Protein AF-A0A965QXY5-F1 (afdb_monomer_lite)

Foldseek 3Di:
DQVVLVVDVVVDDDDPVDDFDALFAPAWDKDDDPQWIKIKGGFPDFAEWEWEWEAPDDAQLGTAIDTDTDDSVCCNPQAVPQAAEDEPVVVVVQVVVVHPPPDDCVRYFYAYRVYTDPDDGPDSRSHRSPVVVQLVVLLCVLVGTYGIYMYTYNYDSVNSVVVSVVSNVVVVVVVVD

pLDDT: mean 92.34, std 8.95, range [49.72, 98.56]

Sequence (177 aa):
SRAYVEAIDAVGLECLGAPVEPLVADGSWRVGDDSSWIEVSPPRFAGLSVEYDLDYGPGPIGHQSLALRISPDSYRADLAAARTFISVEDARRLRASGLALTVTTRDLVVFDADGPVDTVLRWRDECVRHKVLDLVGDLALAGRPVHAHVRASRSGHRLNAAVAARLLAGQRRRASA

Structure (mmCIF, N/CA/C/O backbone):
data_AF-A0A965QXY5-F1
#
_entry.id   AF-A0A965QXY5-F1
#
loop_
_atom_site.group_PDB
_atom_site.id
_atom_site.type_symbol
_atom_site.label_atom_id
_atom_site.label_alt_id
_atom_site.label_comp_id
_atom_site.label_asym_id
_atom_site.label_entity_id
_atom_site.label_seq_id
_atom_site.pdbx_PDB_ins_code
_atom_site.Cartn_x
_atom_site.Cartn_y
_atom_site.Cartn_z
_atom_site.occupancy
_atom_site.B_iso_or_equiv
_atom_site.auth_seq_id
_atom_site.auth_comp_id
_atom_site.auth_asym_id
_atom_site.auth_atom_id
_atom_site.pdbx_PDB_model_num
ATOM 1 N N . SER A 1 1 ? -3.148 -9.627 -6.498 1.00 91.50 1 SER A N 1
ATOM 2 C CA . SER A 1 1 ? -4.123 -10.436 -5.733 1.00 91.50 1 SER A CA 1
ATOM 3 C C . SER A 1 1 ? -5.427 -10.755 -6.482 1.00 91.50 1 SER A C 1
ATOM 5 O O . SER A 1 1 ? -6.218 -11.520 -5.948 1.00 91.50 1 SER A O 1
ATOM 7 N N . ARG A 1 2 ? -5.662 -10.262 -7.712 1.00 94.12 2 ARG A N 1
ATOM 8 C CA . ARG A 1 2 ? -6.932 -10.416 -8.456 1.00 94.12 2 ARG A CA 1
ATOM 9 C C . ARG A 1 2 ? -7.500 -11.842 -8.507 1.00 94.12 2 ARG A C 1
ATOM 11 O O . ARG A 1 2 ? -8.667 -12.010 -8.197 1.00 94.12 2 ARG A O 1
ATOM 18 N N . ALA A 1 3 ? -6.686 -12.853 -8.813 1.00 94.12 3 ALA A N 1
ATOM 19 C CA . ALA A 1 3 ? -7.164 -14.240 -8.869 1.00 94.12 3 ALA A CA 1
ATOM 20 C C . ALA A 1 3 ? -7.748 -14.732 -7.527 1.00 94.12 3 ALA A C 1
ATOM 22 O O . ALA A 1 3 ? -8.717 -15.481 -7.512 1.00 94.12 3 ALA A O 1
ATOM 23 N N . TYR A 1 4 ? -7.195 -14.280 -6.394 1.00 95.75 4 TYR A N 1
ATOM 24 C CA . TYR A 1 4 ? -7.731 -14.605 -5.067 1.00 95.75 4 TYR A CA 1
ATOM 25 C C . TYR A 1 4 ? -9.047 -13.885 -4.790 1.00 95.75 4 TYR A C 1
ATOM 27 O O . TYR A 1 4 ? -9.957 -14.479 -4.228 1.00 95.75 4 TYR A O 1
ATOM 35 N N . VAL A 1 5 ? -9.152 -12.619 -5.200 1.00 96.69 5 VAL A N 1
ATOM 36 C CA . VAL A 1 5 ? -10.403 -11.855 -5.114 1.00 96.69 5 VAL A CA 1
ATOM 37 C C . VAL A 1 5 ? -11.503 -12.558 -5.905 1.00 96.69 5 VAL A C 1
ATOM 39 O O . VAL A 1 5 ? -12.561 -12.815 -5.352 1.00 96.69 5 VAL A O 1
ATOM 42 N N . GLU A 1 6 ? -11.232 -12.931 -7.157 1.00 96.69 6 GLU A N 1
ATOM 43 C CA . GLU A 1 6 ? -12.185 -13.645 -8.019 1.00 96.69 6 GLU A CA 1
ATOM 44 C C . GLU A 1 6 ? -12.615 -14.985 -7.402 1.00 96.69 6 GLU A C 1
ATOM 46 O O . GLU A 1 6 ? -13.798 -15.314 -7.406 1.00 96.69 6 GLU A O 1
ATOM 51 N N . ALA A 1 7 ? -11.674 -15.738 -6.821 1.00 97.81 7 ALA A N 1
ATOM 52 C CA . ALA A 1 7 ? -11.978 -16.997 -6.145 1.00 97.81 7 ALA A CA 1
ATOM 53 C C . ALA A 1 7 ? -12.848 -16.807 -4.888 1.00 97.81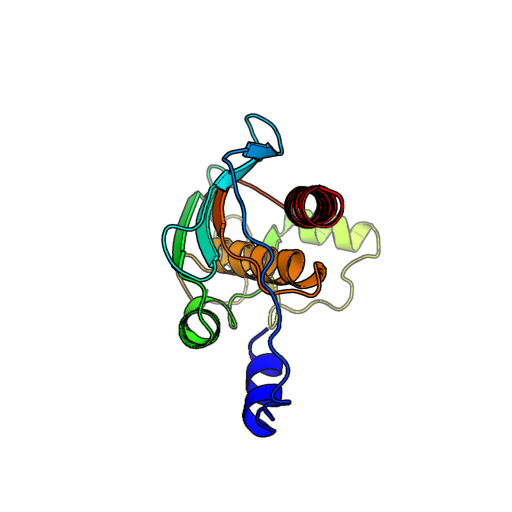 7 ALA A C 1
ATOM 55 O O . ALA A 1 7 ? -13.765 -17.594 -4.664 1.00 97.81 7 ALA A O 1
ATOM 56 N N . ILE A 1 8 ? -12.585 -15.770 -4.083 1.00 96.94 8 ILE A N 1
ATOM 57 C CA . ILE A 1 8 ? -13.386 -15.435 -2.894 1.00 96.94 8 ILE A CA 1
ATOM 58 C C . ILE A 1 8 ? -14.784 -14.956 -3.305 1.00 96.94 8 ILE A C 1
ATOM 60 O O . ILE A 1 8 ? -15.779 -15.408 -2.747 1.00 96.94 8 ILE A O 1
ATOM 64 N N . ASP A 1 9 ? -14.877 -14.082 -4.306 1.00 95.75 9 ASP A N 1
ATOM 65 C CA . ASP A 1 9 ? -16.156 -13.560 -4.796 1.00 95.75 9 ASP A CA 1
ATOM 66 C C . ASP A 1 9 ? -17.034 -14.675 -5.380 1.00 95.75 9 ASP A C 1
ATOM 68 O O . ASP A 1 9 ? -18.250 -14.659 -5.196 1.00 95.75 9 ASP A O 1
ATOM 72 N N . ALA A 1 10 ? -16.425 -15.673 -6.029 1.00 97.62 10 ALA A N 1
ATOM 73 C CA . ALA A 1 10 ? -17.137 -16.822 -6.581 1.00 97.62 10 ALA A CA 1
ATOM 74 C C . ALA A 1 10 ? -17.796 -17.709 -5.510 1.00 97.62 10 ALA A C 1
ATOM 76 O O . ALA A 1 10 ? -18.837 -18.305 -5.783 1.00 97.62 10 ALA A O 1
ATOM 77 N N . VAL A 1 11 ? -17.211 -17.811 -4.309 1.00 97.69 11 VAL A N 1
ATOM 78 C CA . VAL A 1 11 ? -17.791 -18.588 -3.196 1.00 97.69 11 VAL A CA 1
ATOM 79 C C . VAL A 1 11 ? -18.687 -17.747 -2.283 1.00 97.69 11 VAL A C 1
ATOM 81 O O . VAL A 1 11 ? -19.562 -18.294 -1.617 1.00 97.69 11 VAL A O 1
ATOM 84 N N . GLY A 1 12 ? -18.509 -16.424 -2.282 1.00 95.62 12 GLY A N 1
ATOM 85 C CA . GLY A 1 12 ? -19.274 -15.494 -1.457 1.00 95.62 12 GLY A CA 1
ATOM 86 C C . GLY A 1 12 ? -18.789 -15.407 -0.006 1.00 95.62 12 GLY A C 1
ATOM 87 O O . GLY A 1 12 ? -17.843 -16.072 0.414 1.00 95.62 12 GLY A O 1
ATOM 88 N N . LEU A 1 13 ? -19.438 -14.532 0.767 1.00 93.69 13 LEU A N 1
ATOM 89 C CA . LEU A 1 13 ? -19.138 -14.288 2.180 1.00 93.69 13 LEU A CA 1
ATOM 90 C C . LEU A 1 13 ? -20.358 -14.614 3.046 1.00 93.69 13 LEU A C 1
ATOM 92 O O . LEU A 1 13 ? -21.481 -14.255 2.693 1.00 93.69 13 LEU A O 1
ATOM 96 N N . GLU A 1 14 ? -20.125 -15.218 4.212 1.00 94.81 14 GLU A N 1
ATOM 97 C CA . GLU A 1 14 ? -21.145 -15.465 5.234 1.00 94.81 14 GLU A CA 1
ATOM 98 C C . GLU A 1 14 ? -20.910 -14.559 6.452 1.00 94.81 14 GLU A C 1
ATOM 100 O O . GLU A 1 14 ? -19.802 -14.475 6.987 1.00 94.81 14 GLU A O 1
ATOM 105 N N . CYS A 1 15 ? -21.953 -13.855 6.896 1.00 91.81 15 CYS A N 1
ATOM 106 C CA . CYS A 1 15 ? -21.875 -12.997 8.073 1.00 91.81 15 CYS A CA 1
ATOM 107 C C . CYS A 1 15 ? -22.119 -13.818 9.342 1.00 91.81 15 CYS A C 1
ATOM 109 O O . CYS A 1 15 ? -23.222 -14.309 9.564 1.00 91.81 15 CYS A O 1
ATOM 111 N N . LEU A 1 16 ? -21.113 -13.900 10.212 1.00 92.94 16 LEU A N 1
ATOM 112 C CA . LEU A 1 16 ? -21.192 -14.665 11.462 1.00 92.94 16 LEU A CA 1
ATOM 113 C C . LEU A 1 16 ? -21.900 -13.916 12.608 1.00 92.94 16 LEU A C 1
ATOM 115 O O . LEU A 1 16 ? -21.991 -14.431 13.718 1.00 92.94 16 LEU A O 1
ATOM 119 N N . GLY A 1 17 ? -22.353 -12.677 12.385 1.00 88.56 17 GLY A N 1
ATOM 120 C CA . GLY A 1 17 ? -23.081 -11.868 13.375 1.00 88.56 17 GLY A CA 1
ATOM 121 C C . GLY A 1 17 ? -22.254 -11.343 14.560 1.00 88.56 17 GLY A C 1
ATOM 122 O O . GLY A 1 17 ? -22.739 -10.490 15.301 1.00 88.56 17 GLY A O 1
ATOM 123 N N . ALA A 1 18 ? -21.009 -11.791 14.736 1.00 87.94 18 ALA A N 1
ATOM 124 C CA . ALA A 1 18 ? -20.101 -11.272 15.755 1.00 87.94 18 ALA A CA 1
ATOM 125 C C . ALA A 1 18 ? -19.392 -9.993 15.259 1.00 87.94 18 ALA A C 1
ATOM 127 O O . ALA A 1 18 ? -18.744 -10.030 14.207 1.00 87.94 18 ALA A O 1
ATOM 128 N N . PRO A 1 19 ? -19.473 -8.860 15.985 1.00 86.50 19 PRO A N 1
ATOM 129 C CA . PRO A 1 19 ? -18.761 -7.651 15.597 1.00 86.50 19 PRO A CA 1
ATOM 130 C C . PRO A 1 19 ? -17.248 -7.843 15.754 1.00 86.50 19 PRO A C 1
ATOM 132 O O . PRO A 1 19 ? -16.774 -8.366 16.762 1.00 86.50 19 PRO A O 1
ATOM 135 N N . VAL A 1 20 ? -16.478 -7.370 14.772 1.00 90.50 20 VAL A N 1
ATOM 136 C CA . VAL A 1 20 ? -15.015 -7.292 14.870 1.00 90.50 20 VAL A CA 1
ATOM 137 C C . VAL A 1 20 ? -14.636 -5.865 15.232 1.00 90.50 20 VAL A C 1
ATOM 139 O O . VAL A 1 20 ? -14.826 -4.943 14.440 1.00 90.50 20 VAL A O 1
ATOM 142 N N . GLU A 1 21 ? -14.083 -5.671 16.426 1.00 92.50 21 GLU A N 1
ATOM 143 C CA . GLU A 1 21 ? -13.602 -4.354 16.830 1.00 92.50 21 GLU A CA 1
ATOM 144 C C . GLU A 1 21 ? -12.381 -3.940 15.989 1.00 92.50 21 GLU A C 1
ATOM 146 O O . GLU A 1 21 ? -11.400 -4.690 15.928 1.00 92.50 21 GLU A O 1
ATOM 151 N N . PRO A 1 22 ? -12.357 -2.739 15.393 1.00 95.00 22 PRO A N 1
ATOM 152 C CA . PRO A 1 22 ? -11.220 -2.276 14.606 1.00 95.00 22 PRO A CA 1
ATOM 153 C C . PRO A 1 22 ? -10.036 -1.823 15.477 1.00 95.00 22 PRO A C 1
ATOM 155 O O . PRO A 1 22 ? -10.201 -1.366 16.608 1.00 95.00 22 PRO A O 1
ATOM 158 N N . LEU A 1 23 ? -8.827 -1.882 14.917 1.00 96.19 23 LEU A N 1
ATOM 159 C CA . LEU A 1 23 ? -7.647 -1.195 15.440 1.00 96.19 23 LEU A CA 1
ATOM 160 C C . LEU A 1 23 ? -7.707 0.269 15.004 1.00 96.19 23 LEU A C 1
ATOM 162 O O . LEU A 1 23 ? -7.429 0.591 13.851 1.00 96.19 23 LEU A O 1
ATOM 166 N N . VAL A 1 24 ? -8.080 1.155 15.922 1.00 96.25 24 VAL A N 1
ATOM 167 C CA . VAL A 1 24 ? -8.191 2.592 15.639 1.00 96.25 24 VAL A CA 1
ATOM 168 C C . VAL A 1 24 ? -6.908 3.310 16.051 1.00 96.25 24 VAL A C 1
ATOM 170 O O . VAL A 1 24 ? -6.480 3.176 17.198 1.00 96.25 24 VAL A O 1
ATOM 173 N N . ALA A 1 25 ? -6.314 4.078 15.135 1.00 96.38 25 ALA A N 1
ATOM 174 C CA . ALA A 1 25 ? -5.248 5.020 15.472 1.00 96.38 25 ALA A CA 1
ATOM 175 C C . ALA A 1 25 ? -5.830 6.198 16.270 1.00 96.38 25 ALA A C 1
ATOM 177 O O . ALA A 1 25 ? -6.760 6.860 15.813 1.00 96.38 25 ALA A O 1
ATOM 178 N N . ASP A 1 26 ? -5.296 6.462 17.460 1.00 91.19 26 ASP A N 1
ATOM 179 C CA . ASP A 1 26 ? -5.822 7.461 18.400 1.00 91.19 26 ASP A CA 1
ATOM 180 C C . ASP A 1 26 ? -4.953 8.712 18.559 1.00 91.19 26 ASP A C 1
ATOM 182 O O . ASP A 1 26 ? -5.358 9.679 19.200 1.00 91.19 26 ASP A O 1
ATOM 186 N N . GLY A 1 27 ? -3.792 8.724 17.918 1.00 94.25 27 GLY A N 1
ATOM 187 C CA . GLY A 1 27 ? -2.918 9.879 17.815 1.00 94.25 27 GLY A CA 1
ATOM 188 C C . GLY A 1 27 ? -2.033 9.775 16.583 1.00 94.25 27 GLY A C 1
ATOM 189 O O . GLY A 1 27 ? -1.957 8.721 15.945 1.00 94.25 27 GLY A O 1
ATOM 190 N N . SER A 1 28 ? -1.368 10.879 16.254 1.00 97.38 28 SER A N 1
ATOM 191 C CA . SER A 1 28 ? -0.441 10.931 15.127 1.00 97.38 28 SER A CA 1
ATOM 192 C C . SER A 1 28 ? 0.959 10.499 15.541 1.00 97.38 28 SER A C 1
ATOM 194 O O . SER A 1 28 ? 1.475 10.920 16.578 1.00 97.38 28 SER A O 1
ATOM 196 N N . TRP A 1 29 ? 1.585 9.650 14.736 1.00 97.62 29 TRP A N 1
ATOM 197 C CA . TRP A 1 29 ? 2.956 9.195 14.942 1.00 97.62 29 TRP A CA 1
ATOM 198 C C . TRP A 1 29 ? 3.574 8.725 13.630 1.00 97.62 29 TRP A C 1
ATOM 200 O O . TRP A 1 29 ? 2.878 8.363 12.686 1.00 97.62 29 TRP A O 1
ATOM 210 N N . ARG A 1 30 ? 4.905 8.696 13.588 1.00 97.50 30 ARG A N 1
ATOM 211 C CA . ARG A 1 30 ? 5.681 8.277 12.421 1.00 97.50 30 ARG A CA 1
ATOM 212 C C . ARG A 1 30 ? 6.627 7.140 12.787 1.00 97.50 30 ARG A C 1
ATOM 214 O O . ARG A 1 30 ? 7.144 7.090 13.904 1.00 97.50 30 ARG A O 1
ATOM 221 N N . VAL A 1 31 ? 6.839 6.232 11.844 1.00 97.31 31 VAL A N 1
ATOM 222 C CA . VAL A 1 31 ? 7.912 5.232 11.864 1.00 97.31 31 VAL A CA 1
ATOM 223 C C . VAL A 1 31 ? 8.802 5.423 10.641 1.00 97.31 31 VAL A C 1
ATOM 225 O O . VAL A 1 31 ? 8.321 5.834 9.586 1.00 97.31 31 VAL A O 1
ATOM 228 N N . GLY A 1 32 ? 10.084 5.095 10.778 1.00 96.88 32 GLY A N 1
ATOM 229 C CA . GLY A 1 32 ? 11.082 5.268 9.723 1.00 96.88 32 GLY A CA 1
ATOM 230 C C . GLY A 1 32 ? 11.946 6.510 9.917 1.00 96.88 32 GLY A C 1
ATOM 231 O O . GLY A 1 32 ? 12.007 7.066 11.013 1.00 96.88 32 GLY A O 1
ATOM 232 N N . ASP A 1 33 ? 12.625 6.900 8.848 1.00 94.75 33 ASP A N 1
ATOM 233 C CA . ASP A 1 33 ? 13.582 8.006 8.793 1.00 94.75 33 ASP A CA 1
ATOM 234 C C . ASP A 1 33 ? 13.191 9.009 7.693 1.00 94.75 33 ASP A C 1
ATOM 236 O O . ASP A 1 33 ? 12.080 8.966 7.157 1.00 94.75 33 ASP A O 1
ATOM 240 N N . ASP A 1 34 ? 14.076 9.950 7.371 1.00 91.31 34 ASP A N 1
ATOM 241 C CA . ASP A 1 34 ? 13.811 10.992 6.372 1.00 91.31 34 ASP A CA 1
ATOM 242 C C . ASP A 1 34 ? 13.703 10.458 4.939 1.00 91.31 34 ASP A C 1
ATOM 244 O O . ASP A 1 34 ? 13.075 11.095 4.097 1.00 91.31 34 ASP A O 1
ATOM 248 N N . SER A 1 35 ? 14.262 9.279 4.664 1.00 90.44 35 SER A N 1
ATOM 249 C CA . SER A 1 35 ? 14.286 8.673 3.332 1.00 90.44 35 SER A CA 1
ATOM 250 C C . SER A 1 35 ? 13.149 7.680 3.094 1.00 90.44 35 SER A C 1
ATOM 252 O O . SER A 1 35 ? 12.711 7.513 1.957 1.00 90.44 35 SER A O 1
ATOM 254 N N . SER A 1 36 ? 12.678 7.011 4.148 1.00 95.94 36 SER A N 1
ATOM 255 C CA . SER A 1 36 ? 11.629 5.995 4.078 1.00 95.94 36 SER A CA 1
ATOM 256 C C . SER A 1 36 ? 10.822 5.999 5.365 1.00 95.94 36 SER A C 1
ATOM 258 O O . SER A 1 36 ? 11.356 5.760 6.454 1.00 95.94 36 SER A O 1
ATOM 260 N N . TRP A 1 37 ? 9.525 6.274 5.258 1.00 97.88 37 TRP A N 1
ATOM 261 C CA . TRP A 1 37 ? 8.680 6.451 6.431 1.00 97.88 37 TRP A CA 1
ATOM 262 C C . TRP A 1 37 ? 7.211 6.141 6.192 1.00 97.88 37 TRP A C 1
ATOM 264 O O . TRP A 1 37 ? 6.720 6.120 5.064 1.00 97.88 37 TRP A O 1
ATOM 274 N N . ILE A 1 38 ? 6.509 5.921 7.304 1.00 98.56 38 ILE A N 1
ATOM 275 C CA . ILE A 1 38 ? 5.052 5.868 7.359 1.00 98.56 38 ILE A CA 1
ATOM 276 C C . ILE A 1 38 ? 4.577 6.724 8.530 1.00 98.56 38 ILE A C 1
ATOM 278 O O . ILE A 1 38 ? 4.981 6.510 9.674 1.00 98.56 38 ILE A O 1
ATOM 282 N N . GLU A 1 39 ? 3.723 7.694 8.239 1.00 98.31 39 GLU A N 1
ATOM 283 C CA . GLU A 1 39 ? 2.986 8.482 9.213 1.00 98.31 39 GLU A CA 1
ATOM 284 C C . GLU A 1 39 ? 1.571 7.923 9.320 1.00 98.31 39 GLU A C 1
ATOM 286 O O . GLU A 1 39 ? 0.901 7.642 8.325 1.00 98.31 39 GLU A O 1
ATOM 291 N N . VAL A 1 40 ? 1.118 7.752 10.552 1.00 98.44 40 VAL A N 1
ATOM 292 C CA . VAL A 1 40 ? -0.211 7.258 10.878 1.00 98.44 40 VAL A CA 1
ATOM 293 C C . VAL A 1 40 ? -0.888 8.311 11.725 1.00 98.44 40 VAL A C 1
ATOM 295 O O . VAL A 1 40 ? -0.296 8.825 12.669 1.00 98.44 40 VAL A O 1
ATOM 298 N N . SER A 1 41 ? -2.133 8.619 11.394 1.00 98.31 41 SER A N 1
ATOM 299 C CA . SER A 1 41 ? -2.961 9.581 12.113 1.00 98.31 41 SER A CA 1
ATOM 300 C C . SER A 1 41 ? -4.378 9.038 12.299 1.00 98.31 41 SER A C 1
ATOM 302 O O . SER A 1 41 ? -4.762 8.070 11.621 1.00 98.31 41 SER A O 1
ATOM 304 N N . PRO A 1 42 ? -5.166 9.627 13.219 1.00 97.81 42 PRO A N 1
ATOM 305 C CA . PRO A 1 42 ? -6.546 9.224 13.409 1.00 97.81 42 PRO A CA 1
ATOM 306 C C . PRO A 1 42 ? -7.340 9.253 12.096 1.00 97.81 42 PRO A C 1
ATOM 308 O O . PRO A 1 42 ? -7.137 10.134 11.254 1.00 97.81 42 PRO A O 1
ATOM 311 N N . PRO A 1 43 ? -8.241 8.283 11.892 1.00 96.75 43 PRO A N 1
ATOM 312 C CA . PRO A 1 43 ? -9.024 8.196 10.671 1.00 96.75 43 PRO A CA 1
ATOM 313 C C . PRO A 1 43 ? -9.944 9.415 10.513 1.00 96.75 43 PRO A C 1
ATOM 315 O O . PRO A 1 43 ? -10.651 9.798 11.443 1.00 96.75 43 PRO A O 1
ATOM 318 N N . ARG A 1 44 ? -10.011 9.981 9.302 1.00 91.00 44 ARG A N 1
ATOM 319 C CA . ARG A 1 44 ? -10.991 11.036 8.965 1.00 91.00 44 ARG A CA 1
ATOM 320 C C . ARG A 1 44 ? -12.418 10.494 8.797 1.00 91.00 44 ARG A C 1
ATOM 322 O O . ARG A 1 44 ? -13.374 11.260 8.790 1.00 91.00 44 ARG A O 1
ATOM 329 N N . PHE A 1 45 ? -12.549 9.183 8.613 1.00 92.69 45 PHE A N 1
ATOM 330 C CA . PHE A 1 45 ? -13.794 8.439 8.422 1.00 92.69 45 PHE A CA 1
ATOM 331 C C . PHE A 1 45 ? -13.586 6.983 8.854 1.00 92.69 45 PHE A C 1
ATOM 333 O O . PHE A 1 45 ? -12.454 6.516 8.895 1.00 92.69 45 PHE A O 1
ATOM 340 N N . ALA A 1 46 ? -14.652 6.222 9.110 1.00 92.62 46 ALA A N 1
ATOM 341 C CA . ALA A 1 46 ? -14.514 4.800 9.432 1.00 92.62 46 ALA A CA 1
ATOM 342 C C . ALA A 1 46 ? -13.812 4.020 8.296 1.00 92.62 46 ALA A C 1
ATOM 344 O O . ALA A 1 46 ? -14.281 4.018 7.150 1.00 92.62 46 ALA A O 1
ATOM 34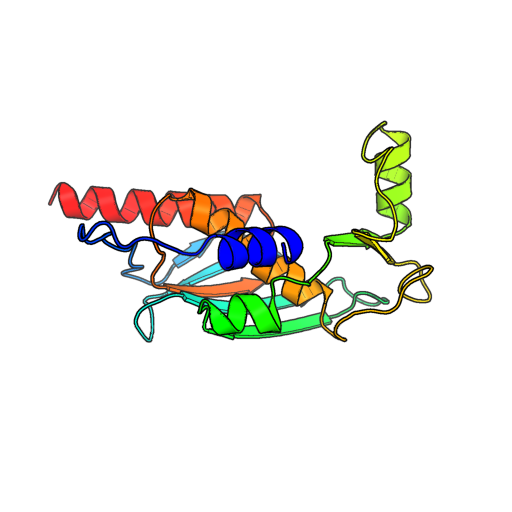5 N N . GLY A 1 47 ? -12.695 3.367 8.630 1.00 96.44 47 GLY A N 1
ATOM 346 C CA . GLY A 1 47 ? -11.865 2.595 7.706 1.00 96.44 47 GLY A CA 1
ATOM 347 C C . GLY A 1 47 ? -10.459 3.166 7.503 1.00 96.44 47 GLY A C 1
ATOM 348 O O . GLY A 1 47 ? -9.977 3.999 8.274 1.00 96.44 47 GLY A O 1
ATOM 349 N N . LEU A 1 48 ? -9.797 2.682 6.453 1.00 98.38 48 LEU A N 1
ATOM 350 C CA . LEU A 1 48 ? -8.417 3.012 6.109 1.00 98.38 48 LEU A CA 1
ATOM 351 C C . LEU A 1 48 ? -8.372 3.975 4.912 1.00 98.38 48 LEU A C 1
ATOM 353 O O . LEU A 1 48 ? -9.038 3.763 3.897 1.00 98.38 48 LEU A O 1
ATOM 357 N N . SER A 1 49 ? -7.553 5.019 5.015 1.00 98.50 49 SER A N 1
ATOM 358 C CA . SER A 1 49 ? -7.105 5.825 3.868 1.00 98.50 49 SER A CA 1
ATOM 359 C C . SER A 1 49 ? -5.596 5.773 3.754 1.00 98.50 49 SER A C 1
ATOM 361 O O . SER A 1 49 ? -4.908 5.749 4.774 1.00 98.50 49 SER A O 1
ATOM 363 N N . VAL A 1 50 ? -5.104 5.778 2.520 1.00 98.38 50 VAL A N 1
ATOM 364 C CA . VAL A 1 50 ? -3.680 5.722 2.209 1.00 98.38 50 VAL A CA 1
ATOM 365 C C . VAL A 1 50 ? -3.341 6.833 1.224 1.00 98.38 50 VAL A C 1
ATOM 367 O O . VAL A 1 50 ? -3.988 6.952 0.188 1.00 98.38 50 VAL A O 1
ATOM 370 N N . GLU A 1 51 ? -2.320 7.616 1.539 1.00 98.44 51 GLU A N 1
ATOM 371 C CA . GLU A 1 51 ? -1.564 8.429 0.589 1.00 98.44 51 GLU A CA 1
ATOM 372 C C . GLU A 1 51 ? -0.169 7.806 0.493 1.00 98.44 51 GLU A C 1
ATOM 374 O O . GLU A 1 51 ? 0.494 7.597 1.509 1.00 98.44 51 GLU A O 1
ATOM 379 N N . TYR A 1 52 ? 0.265 7.456 -0.709 1.00 98.50 52 TYR A N 1
ATOM 380 C CA . TYR A 1 52 ? 1.550 6.816 -0.937 1.00 98.50 52 TYR A CA 1
ATOM 381 C C . TYR A 1 52 ? 2.341 7.605 -1.968 1.00 98.50 52 TYR A C 1
ATOM 383 O O . TYR A 1 52 ? 1.854 7.856 -3.069 1.00 98.50 52 TYR A O 1
ATOM 391 N N . ASP A 1 53 ? 3.569 7.951 -1.602 1.00 98.06 53 ASP A N 1
ATOM 392 C CA . ASP A 1 53 ? 4.557 8.598 -2.448 1.00 98.06 53 ASP A CA 1
ATOM 393 C C . ASP A 1 53 ? 5.705 7.617 -2.737 1.00 98.06 53 ASP A C 1
ATOM 395 O O . ASP A 1 53 ? 6.473 7.212 -1.856 1.00 98.06 53 ASP A O 1
ATOM 399 N N . LEU A 1 54 ? 5.766 7.151 -3.979 1.00 96.56 54 LEU A N 1
ATOM 400 C CA . LEU A 1 54 ? 6.807 6.272 -4.482 1.00 96.56 54 LEU A CA 1
ATOM 401 C C . LEU A 1 54 ? 7.816 7.111 -5.253 1.00 96.56 54 LEU A C 1
ATOM 403 O O . LEU A 1 54 ? 7.444 7.858 -6.150 1.00 96.56 54 LEU A O 1
ATOM 407 N N . ASP A 1 55 ? 9.098 6.929 -4.965 1.00 94.75 55 ASP A N 1
ATOM 408 C CA . ASP A 1 55 ? 10.147 7.623 -5.697 1.00 94.75 55 ASP A CA 1
ATOM 409 C C . ASP A 1 55 ? 11.388 6.739 -5.806 1.00 94.75 55 ASP A C 1
ATOM 411 O O . ASP A 1 55 ? 12.077 6.472 -4.819 1.00 94.75 55 ASP A O 1
ATOM 415 N N . TYR A 1 56 ? 11.620 6.252 -7.025 1.00 92.06 56 TYR A N 1
ATOM 416 C CA . TYR A 1 56 ? 12.786 5.457 -7.412 1.00 92.06 56 TYR A CA 1
ATOM 417 C C . TYR A 1 56 ? 13.871 6.307 -8.097 1.00 92.06 56 TYR A C 1
ATOM 419 O O . TYR A 1 56 ? 14.821 5.762 -8.657 1.00 92.06 56 TYR A O 1
ATOM 427 N N . GLY A 1 57 ? 13.756 7.637 -8.040 1.00 91.25 57 GLY A N 1
ATOM 428 C CA . GLY A 1 57 ? 14.629 8.565 -8.744 1.00 91.25 57 GLY A CA 1
ATOM 429 C C . GLY A 1 57 ? 14.374 8.593 -10.257 1.00 91.25 57 GLY A C 1
ATOM 430 O O . GLY A 1 57 ? 13.343 8.112 -10.736 1.00 91.25 57 GLY A O 1
ATOM 431 N N . PRO A 1 58 ? 15.303 9.175 -11.035 1.00 90.56 58 PRO A N 1
ATOM 432 C CA . PRO A 1 58 ? 15.207 9.199 -12.489 1.00 90.56 58 PRO A CA 1
ATOM 433 C C . PRO A 1 58 ? 15.215 7.780 -13.064 1.00 90.56 58 PRO A C 1
ATOM 435 O O . PRO A 1 58 ? 16.109 6.991 -12.766 1.00 90.56 58 PRO A O 1
ATOM 438 N N . GLY A 1 59 ? 14.240 7.465 -13.914 1.00 91.38 59 GLY A N 1
ATOM 439 C CA . GLY A 1 59 ? 14.156 6.166 -14.573 1.00 91.38 59 GLY A CA 1
ATOM 440 C C . GLY A 1 59 ? 12.719 5.756 -14.892 1.00 91.38 59 GLY A C 1
ATOM 441 O O . GLY A 1 59 ? 11.786 6.520 -14.643 1.00 91.38 59 GLY A O 1
ATOM 442 N N . PRO A 1 60 ? 12.526 4.542 -15.427 1.00 92.38 60 PRO A N 1
ATOM 443 C CA . PRO A 1 60 ? 11.228 4.117 -15.948 1.00 92.38 60 PRO A CA 1
ATOM 444 C C . PRO A 1 60 ? 10.197 3.734 -14.879 1.00 92.38 60 PRO A C 1
ATOM 446 O O . PRO A 1 60 ? 9.005 3.731 -15.172 1.00 92.38 60 PRO A O 1
ATOM 449 N N . ILE A 1 61 ? 10.618 3.440 -13.642 1.00 95.25 61 ILE A N 1
ATOM 450 C CA . ILE A 1 61 ? 9.691 3.353 -12.496 1.00 95.25 61 ILE A CA 1
ATOM 451 C C . ILE A 1 61 ? 9.324 4.767 -12.031 1.00 95.25 61 ILE A C 1
ATOM 453 O O . ILE A 1 61 ? 8.144 5.078 -11.867 1.00 95.25 61 ILE A O 1
ATOM 457 N N . GLY A 1 62 ? 10.341 5.619 -11.873 1.00 94.44 62 GLY A N 1
ATOM 458 C CA . GLY A 1 62 ? 10.186 7.041 -11.603 1.00 94.44 62 GLY A CA 1
ATOM 459 C C . GLY A 1 62 ? 9.508 7.370 -10.272 1.00 94.44 62 GLY A C 1
ATOM 460 O O . GLY A 1 62 ? 9.488 6.575 -9.326 1.00 94.44 62 GLY A O 1
ATOM 461 N N . HIS A 1 63 ? 8.952 8.580 -10.231 1.00 97.00 63 HIS A N 1
ATOM 462 C CA . HIS A 1 63 ? 8.083 9.064 -9.164 1.00 97.00 63 HIS A CA 1
ATOM 463 C C . HIS A 1 63 ? 6.621 8.741 -9.489 1.00 97.00 63 HIS A C 1
ATOM 465 O O . HIS A 1 63 ? 6.169 8.949 -10.618 1.00 97.00 63 HIS A O 1
ATOM 471 N N . GLN A 1 64 ? 5.886 8.214 -8.513 1.00 97.69 64 GLN A N 1
ATOM 472 C CA . GLN A 1 64 ? 4.466 7.895 -8.630 1.00 97.69 64 GLN A CA 1
ATOM 473 C C . GLN A 1 64 ? 3.773 8.182 -7.301 1.00 97.69 64 GLN A C 1
ATOM 475 O O . GLN A 1 64 ? 4.288 7.836 -6.241 1.00 97.69 64 GLN A O 1
ATOM 480 N N . S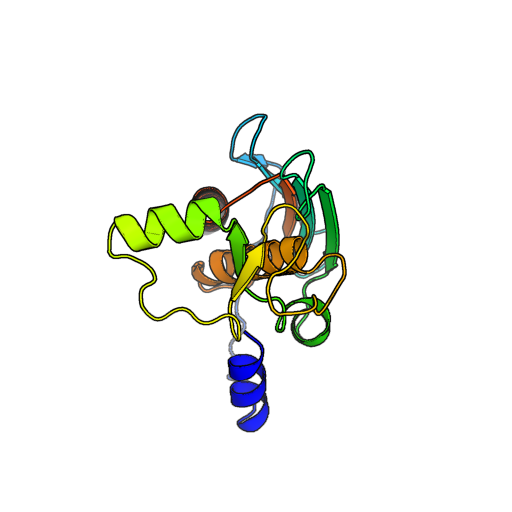ER A 1 65 ? 2.569 8.743 -7.342 1.00 98.00 65 SER A N 1
ATOM 481 C CA . SER A 1 65 ? 1.780 8.992 -6.139 1.00 98.00 65 SER A CA 1
ATOM 482 C C . SER A 1 65 ? 0.359 8.465 -6.281 1.00 98.00 65 SER A C 1
ATOM 484 O O . SER A 1 65 ? -0.210 8.440 -7.372 1.00 98.00 65 SER A O 1
ATOM 486 N N . LEU A 1 66 ? -0.210 8.013 -5.165 1.00 98.44 66 LEU A N 1
ATOM 487 C CA . LEU A 1 66 ? -1.578 7.510 -5.104 1.00 98.44 66 LEU A CA 1
ATOM 488 C C . LEU A 1 66 ? -2.224 7.891 -3.776 1.00 98.44 66 LEU A C 1
ATOM 490 O O . LEU A 1 66 ? -1.658 7.648 -2.714 1.00 98.44 66 LEU A O 1
ATOM 494 N N . ALA A 1 67 ? -3.439 8.428 -3.833 1.00 98.25 67 ALA A N 1
ATOM 495 C CA . ALA A 1 67 ? -4.284 8.651 -2.667 1.00 98.25 67 ALA A CA 1
ATOM 496 C C . ALA A 1 67 ? -5.593 7.878 -2.840 1.00 98.25 67 ALA A C 1
ATOM 498 O O . ALA A 1 67 ? -6.297 8.062 -3.833 1.00 98.25 67 ALA A O 1
ATOM 499 N N . LEU A 1 68 ? -5.919 7.004 -1.888 1.00 97.12 68 LEU A N 1
ATOM 500 C CA . LEU A 1 68 ? -7.073 6.118 -1.987 1.00 97.12 68 LEU A CA 1
ATOM 501 C C . LEU A 1 68 ? -7.721 5.868 -0.622 1.00 97.12 68 LEU A C 1
ATOM 503 O O . LEU A 1 68 ? -7.055 5.621 0.386 1.00 97.12 68 LEU A O 1
ATOM 507 N N . ARG A 1 69 ? -9.056 5.865 -0.600 1.00 98.06 69 ARG A N 1
ATOM 508 C CA . ARG A 1 69 ? -9.829 5.250 0.484 1.00 98.06 69 ARG A CA 1
ATOM 509 C C . ARG A 1 69 ? -9.940 3.757 0.218 1.00 98.06 69 ARG A C 1
ATOM 511 O O . ARG A 1 69 ? -10.439 3.363 -0.833 1.00 98.06 69 ARG A O 1
ATOM 518 N N . ILE A 1 70 ? -9.550 2.938 1.185 1.00 98.06 70 ILE A N 1
ATOM 519 C CA . ILE A 1 70 ? -9.629 1.486 1.052 1.00 98.06 70 ILE A CA 1
ATOM 520 C C . ILE A 1 70 ? -11.047 1.027 1.392 1.00 98.06 70 ILE A C 1
ATOM 522 O O . ILE A 1 70 ? -11.536 1.211 2.507 1.00 98.06 70 ILE A O 1
ATOM 526 N N . SER A 1 71 ? -11.703 0.435 0.404 1.00 97.25 71 SER A N 1
ATOM 527 C CA . SER A 1 71 ? -12.971 -0.278 0.506 1.00 97.25 71 SER A CA 1
ATOM 528 C C . SER A 1 71 ? -12.860 -1.578 -0.297 1.00 97.25 71 SER A C 1
ATOM 530 O O . SER A 1 71 ? -11.920 -1.725 -1.082 1.00 97.25 71 SER A O 1
ATOM 532 N N . PRO A 1 72 ? -13.795 -2.531 -0.145 1.00 96.06 72 PRO A N 1
ATOM 533 C CA . PRO A 1 72 ? -13.823 -3.702 -1.014 1.00 96.06 72 PRO A CA 1
ATOM 534 C C . PRO A 1 72 ? -13.854 -3.321 -2.502 1.00 96.06 72 PRO A C 1
ATOM 536 O O . PRO A 1 72 ? -13.123 -3.907 -3.293 1.00 96.06 72 PRO A O 1
ATOM 539 N N . ASP A 1 73 ? -14.628 -2.304 -2.885 1.00 97.38 73 ASP A N 1
ATOM 540 C CA . ASP A 1 73 ? -14.750 -1.881 -4.286 1.00 97.38 73 ASP A CA 1
ATOM 541 C C . ASP A 1 73 ? -13.465 -1.241 -4.814 1.00 97.38 73 ASP A C 1
ATOM 543 O O . ASP A 1 73 ? -12.978 -1.637 -5.873 1.00 97.38 73 ASP A O 1
ATOM 547 N N . SER A 1 74 ? -12.866 -0.312 -4.059 1.00 97.81 74 SER A N 1
ATOM 548 C CA . SER A 1 74 ? -11.605 0.307 -4.478 1.00 97.81 74 SER A CA 1
ATOM 549 C C . SER A 1 74 ? -10.458 -0.699 -4.463 1.00 97.81 74 SER A C 1
ATOM 551 O O . SER A 1 74 ? -9.621 -0.696 -5.357 1.00 97.81 74 SER A O 1
ATOM 553 N N . TYR A 1 75 ? -10.437 -1.649 -3.525 1.00 98.19 75 TYR A N 1
ATOM 554 C CA . TYR A 1 75 ? -9.448 -2.724 -3.546 1.00 98.19 75 TYR A CA 1
ATOM 555 C C . TYR A 1 75 ? -9.552 -3.550 -4.835 1.00 98.19 75 TYR A C 1
ATOM 557 O O . TYR A 1 75 ? -8.531 -3.804 -5.477 1.00 98.19 75 TYR A O 1
ATOM 565 N N . ARG A 1 76 ? -10.768 -3.933 -5.251 1.00 97.69 76 ARG A N 1
ATOM 566 C CA . ARG A 1 76 ? -11.000 -4.688 -6.495 1.00 97.69 76 ARG A CA 1
ATOM 567 C C . ARG A 1 76 ? -10.595 -3.900 -7.737 1.00 97.69 76 ARG A C 1
ATOM 569 O O . ARG A 1 76 ? -9.878 -4.436 -8.581 1.00 97.69 76 ARG A O 1
ATOM 576 N N . ALA A 1 77 ? -11.052 -2.655 -7.838 1.00 97.38 77 ALA A N 1
ATOM 577 C CA . ALA A 1 77 ? -10.882 -1.833 -9.030 1.00 97.38 77 ALA A CA 1
ATOM 578 C C . ALA A 1 77 ? -9.458 -1.275 -9.172 1.00 97.38 77 ALA A C 1
ATOM 580 O O . ALA A 1 77 ? -8.910 -1.273 -10.273 1.00 97.38 77 ALA A O 1
ATOM 581 N N . ASP A 1 78 ? -8.852 -0.831 -8.069 1.00 97.94 78 ASP A N 1
ATOM 582 C CA . ASP A 1 78 ? -7.644 -0.005 -8.104 1.00 97.94 78 ASP A CA 1
ATOM 583 C C . ASP A 1 78 ? -6.364 -0.731 -7.704 1.00 97.94 78 ASP A C 1
ATOM 585 O O . ASP A 1 78 ? -5.285 -0.302 -8.118 1.00 97.94 78 ASP A O 1
ATOM 589 N N . LEU A 1 79 ? -6.455 -1.794 -6.898 1.00 98.06 79 LEU A N 1
ATOM 590 C CA . LEU A 1 79 ? -5.281 -2.425 -6.284 1.00 98.06 79 LEU A CA 1
ATOM 591 C C . LEU A 1 79 ? -5.100 -3.879 -6.703 1.00 98.06 79 LEU A C 1
ATOM 593 O O . LEU A 1 79 ? -3.986 -4.291 -7.012 1.00 98.06 79 LEU A O 1
ATOM 597 N N . ALA A 1 80 ? -6.171 -4.675 -6.734 1.00 97.31 80 ALA A N 1
ATOM 598 C CA . ALA A 1 80 ? -6.073 -6.131 -6.770 1.00 97.31 80 ALA A CA 1
ATOM 599 C C . ALA A 1 80 ? -5.283 -6.670 -7.974 1.00 97.31 80 ALA A C 1
ATOM 601 O O . ALA A 1 80 ? -4.609 -7.705 -7.877 1.00 97.31 80 ALA A O 1
ATOM 602 N N . ALA A 1 81 ? -5.340 -5.976 -9.112 1.00 96.19 81 ALA A N 1
ATOM 603 C CA . ALA A 1 81 ? -4.601 -6.357 -10.309 1.00 96.19 81 ALA A CA 1
ATOM 604 C C . ALA A 1 81 ? -3.201 -5.722 -10.423 1.00 96.19 81 ALA A C 1
ATOM 606 O O . ALA A 1 81 ? -2.538 -5.983 -11.420 1.00 96.19 81 ALA A O 1
ATOM 607 N N . ALA A 1 82 ? -2.709 -4.941 -9.460 1.00 96.88 82 ALA A N 1
ATOM 608 C CA . ALA A 1 82 ? -1.352 -4.395 -9.515 1.00 96.88 82 ALA A CA 1
ATOM 609 C C . ALA A 1 82 ? -0.311 -5.508 -9.311 1.00 96.88 82 ALA A C 1
ATOM 611 O O . ALA A 1 82 ? -0.313 -6.207 -8.289 1.00 96.88 82 ALA A O 1
ATOM 612 N N . ARG A 1 83 ? 0.551 -5.713 -10.313 1.00 95.38 83 ARG A N 1
ATOM 613 C CA . ARG A 1 83 ? 1.607 -6.733 -10.271 1.00 95.38 83 ARG A CA 1
ATOM 614 C C . ARG A 1 83 ? 2.804 -6.255 -9.468 1.00 95.38 83 ARG A C 1
ATOM 616 O O . ARG A 1 83 ? 3.086 -5.062 -9.405 1.00 95.38 83 ARG A O 1
ATOM 623 N N . THR A 1 84 ? 3.521 -7.219 -8.898 1.00 93.94 84 THR A N 1
ATOM 624 C CA . THR A 1 84 ? 4.821 -6.930 -8.294 1.00 93.94 84 THR A CA 1
ATOM 625 C C . THR A 1 84 ? 5.810 -6.499 -9.366 1.00 93.94 84 THR A C 1
ATOM 627 O O . THR A 1 84 ? 5.595 -6.772 -10.549 1.00 93.94 84 THR A O 1
ATOM 630 N N . PHE A 1 85 ? 6.863 -5.789 -8.981 1.00 94.56 85 PHE A N 1
ATOM 631 C CA . PHE A 1 85 ? 7.801 -5.209 -9.932 1.00 94.56 85 PHE A CA 1
ATOM 632 C C . PHE A 1 85 ? 9.240 -5.265 -9.434 1.00 94.56 85 PHE A C 1
ATOM 634 O O . PHE A 1 85 ? 9.499 -5.290 -8.230 1.00 94.56 85 PHE A O 1
ATOM 641 N N . ILE A 1 86 ? 10.178 -5.279 -10.375 1.00 92.31 86 ILE A N 1
ATOM 642 C CA . ILE A 1 86 ? 11.610 -5.321 -10.090 1.00 92.31 86 ILE A CA 1
ATOM 643 C C . ILE A 1 86 ? 12.411 -4.686 -11.228 1.00 92.31 86 ILE A C 1
ATOM 645 O O . ILE A 1 86 ? 11.985 -4.718 -12.383 1.00 92.31 86 ILE A O 1
ATOM 649 N N . SER A 1 87 ? 13.590 -4.146 -10.926 1.00 91.38 87 SER A N 1
ATOM 650 C CA . SER A 1 87 ? 14.550 -3.765 -11.964 1.00 91.38 87 SER A CA 1
ATOM 651 C C . SER A 1 87 ? 15.214 -5.007 -12.577 1.00 91.38 87 SER A C 1
ATOM 653 O O . SER A 1 87 ? 15.374 -6.040 -11.922 1.00 91.38 87 SER A O 1
ATOM 655 N N . VAL A 1 88 ? 15.645 -4.928 -13.836 1.00 88.88 88 VAL A N 1
ATOM 656 C CA . VAL A 1 88 ? 16.386 -6.011 -14.501 1.00 88.88 88 VAL A CA 1
ATOM 657 C C . VAL A 1 88 ? 17.705 -6.310 -13.783 1.00 88.88 88 VAL A C 1
ATOM 659 O O . VAL A 1 88 ? 18.142 -7.460 -13.731 1.00 88.88 88 VAL A O 1
ATOM 662 N N . GLU A 1 89 ? 18.328 -5.291 -13.191 1.00 86.69 89 GLU A N 1
ATOM 663 C CA . GLU A 1 89 ? 19.549 -5.442 -12.409 1.00 86.69 89 GLU A CA 1
ATOM 664 C C . GLU A 1 89 ? 19.293 -6.239 -11.125 1.00 86.69 89 GLU A C 1
ATOM 666 O O . GLU A 1 89 ? 19.976 -7.234 -10.874 1.00 86.69 89 GLU A O 1
ATOM 671 N N . ASP A 1 90 ? 18.266 -5.875 -10.355 1.00 88.12 90 ASP A N 1
ATOM 672 C CA . ASP A 1 90 ? 17.902 -6.599 -9.135 1.00 88.12 90 ASP A CA 1
ATOM 673 C C . ASP A 1 90 ? 17.416 -8.017 -9.449 1.00 88.12 90 ASP A C 1
ATOM 675 O O . ASP A 1 90 ? 17.765 -8.960 -8.739 1.00 88.12 90 ASP A O 1
ATOM 679 N N . ALA A 1 91 ? 16.695 -8.213 -10.557 1.00 86.56 91 ALA A N 1
ATOM 680 C CA . ALA A 1 91 ? 16.303 -9.542 -11.018 1.00 86.56 91 ALA A CA 1
ATOM 681 C C . ALA A 1 91 ? 17.522 -10.426 -11.327 1.00 86.56 91 ALA A C 1
ATOM 683 O O . ALA A 1 91 ? 17.554 -11.596 -10.936 1.00 86.56 91 ALA A O 1
ATOM 684 N N . ARG A 1 92 ? 18.552 -9.878 -11.991 1.00 85.75 92 ARG A N 1
ATOM 685 C CA . ARG A 1 92 ? 19.818 -10.589 -12.243 1.00 85.75 92 ARG A CA 1
ATOM 686 C C . ARG A 1 92 ? 20.536 -10.927 -10.938 1.00 85.75 92 ARG A C 1
ATOM 688 O O . ARG A 1 92 ? 21.002 -12.055 -10.795 1.00 85.75 92 ARG A O 1
ATOM 695 N N . ARG A 1 93 ? 20.582 -9.993 -9.982 1.00 87.44 93 ARG A N 1
ATOM 696 C CA . ARG A 1 93 ? 21.188 -10.211 -8.656 1.00 87.44 93 ARG A CA 1
ATOM 697 C C . ARG A 1 93 ? 20.475 -11.318 -7.876 1.00 87.44 93 ARG A C 1
ATOM 699 O O . ARG A 1 93 ? 21.144 -12.209 -7.362 1.00 87.44 93 ARG A O 1
ATOM 706 N N . LEU A 1 94 ? 19.140 -11.309 -7.838 1.00 86.31 94 LEU A N 1
ATOM 707 C CA . LEU A 1 94 ? 18.348 -12.355 -7.178 1.00 86.31 94 LEU A CA 1
ATOM 708 C C . LEU A 1 94 ? 18.557 -13.728 -7.822 1.00 86.31 94 LEU A C 1
ATOM 710 O O . LEU A 1 94 ? 18.724 -14.722 -7.122 1.00 86.31 94 LEU A O 1
ATOM 714 N N . ARG A 1 95 ? 18.599 -13.796 -9.155 1.00 84.12 95 ARG A N 1
ATOM 715 C CA . ARG A 1 95 ? 18.869 -15.059 -9.854 1.00 84.12 95 ARG A CA 1
ATOM 716 C C . ARG A 1 95 ? 20.276 -15.576 -9.576 1.00 84.12 95 ARG A C 1
ATOM 718 O O . ARG A 1 95 ? 20.444 -16.771 -9.351 1.00 84.12 95 ARG A O 1
ATOM 725 N N . ALA A 1 96 ? 21.269 -14.688 -9.549 1.00 86.44 96 ALA A N 1
ATOM 726 C CA . ALA A 1 96 ? 22.646 -15.047 -9.220 1.00 86.44 96 ALA A CA 1
ATOM 727 C C . ALA A 1 96 ? 22.790 -15.586 -7.784 1.00 86.44 96 ALA A C 1
ATOM 729 O O . ALA A 1 96 ? 23.663 -16.413 -7.538 1.00 86.44 96 ALA A O 1
ATOM 730 N N . SER A 1 97 ? 21.918 -15.177 -6.854 1.00 87.06 97 SER A N 1
ATOM 731 C CA . SER A 1 97 ? 21.862 -15.720 -5.491 1.00 87.06 97 SER A CA 1
ATOM 732 C C . SER A 1 97 ? 20.964 -16.957 -5.337 1.00 87.06 97 SER A C 1
ATOM 734 O O . SER A 1 97 ? 20.741 -17.412 -4.216 1.00 87.06 97 SER A O 1
ATOM 736 N N . GLY A 1 98 ? 20.456 -17.527 -6.437 1.00 84.19 98 GLY A N 1
ATOM 737 C CA . GLY A 1 98 ? 19.602 -18.720 -6.423 1.00 84.19 98 GLY A CA 1
ATOM 738 C C . GLY A 1 98 ? 18.143 -18.457 -6.031 1.00 84.19 98 GLY A C 1
ATOM 739 O O . GLY A 1 98 ? 17.395 -19.402 -5.786 1.00 84.19 98 GLY A O 1
ATOM 740 N N . LEU A 1 99 ? 17.719 -17.191 -5.974 1.00 79.19 99 LEU A N 1
ATOM 741 C CA . LEU A 1 99 ? 16.349 -16.778 -5.664 1.00 79.19 99 LEU A CA 1
ATOM 742 C C . LEU A 1 99 ? 15.548 -16.481 -6.945 1.00 79.19 99 LEU A C 1
ATOM 744 O O . LEU A 1 99 ? 16.101 -16.277 -8.025 1.00 79.19 99 LEU A O 1
ATOM 748 N N . ALA A 1 100 ? 14.215 -16.445 -6.824 1.00 72.25 100 ALA A N 1
ATOM 749 C CA . ALA A 1 100 ? 13.287 -16.047 -7.895 1.00 72.25 100 ALA A CA 1
ATOM 750 C C . ALA A 1 100 ? 13.424 -16.832 -9.225 1.00 72.25 100 ALA A C 1
ATOM 752 O O . ALA A 1 100 ? 13.140 -16.306 -10.304 1.00 72.25 100 ALA A O 1
ATOM 753 N N . LEU A 1 101 ? 13.828 -18.107 -9.158 1.00 66.81 101 LEU A N 1
ATOM 754 C CA . LEU A 1 101 ? 14.133 -18.939 -10.332 1.00 66.81 101 LEU A CA 1
ATOM 755 C C . LEU A 1 101 ? 12.915 -19.260 -11.218 1.00 66.81 101 LEU A C 1
ATOM 757 O O . LEU A 1 101 ? 13.082 -19.549 -12.399 1.00 66.81 101 LEU A O 1
ATOM 761 N N . THR A 1 102 ? 11.698 -19.195 -10.674 1.00 64.94 102 THR A N 1
ATOM 762 C CA . THR A 1 102 ? 10.450 -19.576 -11.362 1.00 64.94 102 THR A CA 1
ATOM 763 C C . THR A 1 102 ? 9.559 -18.388 -11.733 1.00 64.94 102 THR A C 1
ATOM 765 O O . THR A 1 102 ? 8.453 -18.584 -12.236 1.00 64.94 102 THR A O 1
ATOM 768 N N . VAL A 1 103 ? 10.003 -17.151 -11.489 1.00 64.56 103 VAL A N 1
ATOM 769 C CA . VAL A 1 103 ? 9.160 -15.968 -11.702 1.00 64.56 103 VAL A CA 1
ATOM 770 C C . VAL A 1 103 ? 9.115 -15.604 -13.187 1.00 64.56 103 VAL A C 1
ATOM 772 O O . VAL A 1 103 ? 10.153 -15.425 -13.829 1.00 64.56 103 VAL A O 1
ATOM 775 N N . THR A 1 104 ? 7.898 -15.489 -13.721 1.00 69.19 104 THR A N 1
ATOM 776 C CA . THR A 1 104 ? 7.624 -15.113 -15.116 1.00 69.19 104 THR A CA 1
ATOM 777 C C . THR A 1 104 ? 7.046 -13.698 -15.199 1.00 69.19 104 THR A C 1
ATOM 779 O O . THR A 1 104 ? 6.494 -13.184 -14.225 1.00 69.19 104 THR A O 1
ATOM 782 N N . THR A 1 105 ? 7.118 -13.074 -16.378 1.00 68.00 105 THR A N 1
ATOM 783 C CA . THR A 1 105 ? 6.590 -11.718 -16.644 1.00 68.00 105 THR A CA 1
ATOM 784 C C . THR A 1 105 ? 5.060 -11.612 -16.549 1.00 68.00 105 THR A C 1
ATOM 786 O O . THR A 1 105 ? 4.492 -10.519 -16.570 1.00 68.00 105 THR A O 1
ATOM 789 N N . ARG A 1 106 ? 4.358 -12.745 -16.405 1.00 70.56 106 ARG A N 1
ATOM 790 C CA . ARG A 1 106 ? 2.902 -12.784 -16.215 1.00 70.56 106 ARG A CA 1
ATOM 791 C C . ARG A 1 106 ? 2.473 -12.130 -14.897 1.00 70.56 106 ARG A C 1
ATOM 793 O O . ARG A 1 106 ? 1.463 -11.420 -14.869 1.00 70.56 106 ARG A O 1
ATOM 800 N N . ASP A 1 107 ? 3.250 -12.350 -13.839 1.00 76.38 107 ASP A N 1
ATOM 801 C CA . ASP A 1 107 ? 2.925 -11.934 -12.467 1.00 76.38 107 ASP A CA 1
ATOM 802 C C . ASP A 1 107 ? 3.868 -10.848 -11.924 1.00 76.38 107 ASP A C 1
ATOM 804 O O . ASP A 1 107 ? 3.568 -10.218 -10.909 1.00 76.38 107 ASP A O 1
ATOM 808 N N . LEU A 1 108 ? 4.970 -10.597 -12.635 1.00 89.50 108 LEU A N 1
ATOM 809 C CA . LEU A 1 108 ? 6.028 -9.650 -12.300 1.00 89.50 108 LEU A CA 1
ATOM 810 C C . LEU A 1 108 ? 6.258 -8.688 -13.469 1.00 89.50 108 LEU A C 1
ATOM 812 O O . LEU A 1 108 ? 6.455 -9.120 -14.601 1.00 89.50 108 LEU A O 1
ATOM 816 N N . VAL A 1 109 ? 6.314 -7.392 -13.187 1.00 93.75 109 VAL A N 1
ATOM 817 C CA . VAL A 1 109 ? 6.792 -6.387 -14.139 1.00 93.75 109 VAL A CA 1
ATOM 818 C C . VAL A 1 109 ? 8.295 -6.210 -13.954 1.00 93.75 109 VAL A C 1
ATOM 820 O O . VAL A 1 109 ? 8.751 -5.773 -12.898 1.00 93.75 109 VAL A O 1
ATOM 823 N N . VAL A 1 110 ? 9.074 -6.545 -14.977 1.00 92.62 110 VAL A N 1
ATOM 824 C CA . VAL A 1 110 ? 10.514 -6.266 -14.997 1.00 92.62 110 VAL A CA 1
ATOM 825 C C . VAL A 1 110 ? 10.737 -4.945 -15.722 1.00 92.62 110 VAL A C 1
ATOM 827 O O . VAL A 1 110 ? 10.204 -4.760 -16.811 1.00 92.62 110 VAL A O 1
ATOM 830 N N . PHE A 1 111 ? 11.511 -4.045 -15.125 1.00 94.75 111 PHE A N 1
ATOM 831 C CA . PHE A 1 111 ? 11.893 -2.764 -15.718 1.00 94.75 111 PHE A CA 1
ATOM 832 C C . PHE A 1 111 ? 13.358 -2.788 -16.157 1.00 94.75 111 PHE A C 1
ATOM 834 O O . PHE A 1 111 ? 14.230 -3.112 -15.348 1.00 94.75 111 PHE A O 1
ATOM 841 N N . ASP A 1 112 ? 13.638 -2.431 -17.408 1.00 93.06 112 ASP A N 1
ATOM 842 C CA . ASP A 1 112 ? 14.990 -2.104 -17.874 1.00 93.06 112 ASP A CA 1
ATOM 843 C C . ASP A 1 112 ? 15.193 -0.580 -17.928 1.00 93.06 112 ASP A C 1
ATOM 845 O O . ASP A 1 112 ? 14.611 0.120 -17.106 1.00 93.06 112 ASP A O 1
ATOM 849 N N . ALA A 1 113 ? 16.068 -0.063 -18.796 1.00 92.12 113 ALA A N 1
ATOM 850 C CA . ALA A 1 113 ? 16.292 1.377 -18.939 1.00 92.12 113 ALA A CA 1
ATOM 851 C C . ALA A 1 113 ? 15.208 2.078 -19.779 1.00 92.12 113 ALA A C 1
ATOM 853 O O . ALA A 1 113 ? 14.970 3.270 -19.585 1.00 92.12 113 ALA A O 1
ATOM 854 N N . ASP A 1 114 ? 14.549 1.342 -20.675 1.00 92.94 114 ASP A N 1
ATOM 855 C CA . ASP A 1 114 ? 13.595 1.864 -21.652 1.00 92.94 114 ASP A CA 1
ATOM 856 C C . ASP A 1 114 ? 12.144 1.702 -21.180 1.00 92.94 114 ASP A C 1
ATOM 858 O O . ASP A 1 114 ? 11.249 2.414 -21.642 1.00 92.94 114 ASP A O 1
ATOM 862 N N . GLY A 1 115 ? 11.888 0.802 -20.226 1.00 93.56 115 GLY A N 1
ATOM 863 C CA . GLY A 1 115 ? 10.563 0.631 -19.648 1.00 93.56 115 GLY A CA 1
ATOM 864 C C . GLY A 1 115 ? 10.274 -0.778 -19.134 1.00 93.56 115 GLY A C 1
ATOM 865 O O . GLY A 1 115 ? 11.180 -1.533 -18.782 1.00 93.56 115 GLY A O 1
ATOM 866 N N . PRO A 1 116 ? 8.983 -1.136 -19.041 1.00 94.44 116 PRO A N 1
ATOM 867 C CA . PRO A 1 116 ? 8.556 -2.504 -18.783 1.00 94.44 116 PRO A CA 1
ATOM 868 C C . PRO A 1 116 ? 8.972 -3.452 -19.922 1.00 94.44 116 PRO A C 1
ATOM 870 O O . PRO A 1 116 ? 8.702 -3.183 -21.091 1.00 94.44 116 PRO A O 1
ATOM 873 N N . VAL A 1 117 ? 9.564 -4.594 -19.573 1.00 91.88 117 VAL A N 1
ATOM 874 C CA . VAL A 1 117 ? 10.047 -5.614 -20.520 1.00 91.88 117 VAL A CA 1
ATOM 875 C C . VAL A 1 117 ? 8.943 -6.618 -20.854 1.00 91.88 117 VAL A C 1
ATOM 877 O O . VAL A 1 117 ? 8.346 -7.205 -19.949 1.00 91.88 117 VAL A O 1
ATOM 880 N N . ASP A 1 118 ? 8.694 -6.841 -22.149 1.00 90.06 118 ASP A N 1
ATOM 881 C CA . ASP A 1 118 ? 7.741 -7.832 -22.687 1.00 90.06 118 ASP A CA 1
ATOM 882 C C . ASP A 1 118 ? 6.318 -7.745 -22.099 1.00 90.06 118 ASP A C 1
ATOM 884 O O . ASP A 1 118 ? 5.551 -8.712 -22.092 1.00 90.06 118 ASP A O 1
ATOM 888 N N . THR A 1 119 ? 5.939 -6.576 -21.581 1.00 91.50 119 THR A N 1
ATOM 889 C CA . THR A 1 119 ? 4.614 -6.317 -21.023 1.00 91.50 119 THR A CA 1
ATOM 890 C C . THR A 1 119 ? 4.269 -4.838 -21.121 1.00 91.50 119 THR A C 1
ATOM 892 O O . THR A 1 119 ? 5.136 -3.976 -21.144 1.00 91.50 119 THR A O 1
ATOM 895 N N . VAL A 1 120 ? 2.976 -4.528 -21.083 1.00 93.38 120 VAL A N 1
ATOM 896 C CA . VAL A 1 120 ? 2.484 -3.175 -20.792 1.00 93.38 120 VAL A CA 1
ATOM 897 C C . VAL A 1 120 ? 2.048 -3.077 -19.336 1.00 93.38 120 VAL A C 1
ATOM 899 O O . VAL A 1 120 ? 1.694 -4.096 -18.727 1.00 93.38 120 VAL A O 1
ATOM 902 N N . LEU A 1 121 ? 2.071 -1.871 -18.768 1.00 95.44 121 LEU A N 1
ATOM 903 C CA . LEU A 1 121 ? 1.488 -1.629 -17.451 1.00 95.44 121 LEU A CA 1
ATOM 904 C C . LEU A 1 121 ? -0.041 -1.630 -17.532 1.00 95.44 121 LEU A C 1
ATOM 906 O O . LEU A 1 121 ? -0.627 -1.159 -18.505 1.00 95.44 121 LEU A O 1
ATOM 910 N N . ARG A 1 122 ? -0.689 -2.138 -16.485 1.00 95.50 122 ARG A N 1
ATOM 911 C CA . ARG A 1 122 ? -2.151 -2.101 -16.315 1.00 95.50 122 ARG A CA 1
ATOM 912 C C . ARG A 1 122 ? -2.631 -0.697 -15.952 1.00 95.50 122 ARG A C 1
ATOM 914 O O . ARG A 1 122 ? -3.724 -0.305 -16.343 1.00 95.50 122 ARG A O 1
ATOM 921 N N . TRP A 1 123 ? -1.778 0.057 -15.262 1.00 96.94 123 TRP A N 1
ATOM 922 C CA . TRP A 1 123 ? -1.944 1.480 -14.992 1.00 96.94 123 TRP A CA 1
ATOM 923 C C . TRP A 1 123 ? -0.605 2.194 -15.127 1.00 96.94 123 TRP A C 1
ATOM 925 O O . TRP A 1 123 ? 0.442 1.601 -14.882 1.00 96.94 123 TRP A O 1
ATOM 935 N N . ARG A 1 124 ? -0.622 3.488 -15.458 1.00 96.19 124 ARG A N 1
ATOM 936 C CA . ARG A 1 124 ? 0.612 4.295 -15.495 1.00 96.19 124 ARG A CA 1
ATOM 937 C C . ARG A 1 124 ? 1.331 4.329 -14.139 1.00 96.19 124 ARG A C 1
ATOM 939 O O . ARG A 1 124 ? 2.547 4.428 -14.101 1.00 96.19 124 ARG A O 1
ATOM 946 N N . ASP A 1 125 ? 0.570 4.203 -13.059 1.00 97.44 125 ASP A N 1
ATOM 947 C CA . ASP A 1 125 ? 0.976 4.201 -11.653 1.00 97.44 125 ASP A CA 1
ATOM 948 C C . ASP A 1 125 ? 0.911 2.780 -11.030 1.00 97.44 125 ASP A C 1
ATOM 950 O O . ASP A 1 125 ? 0.661 2.618 -9.835 1.00 97.44 125 ASP A O 1
ATOM 954 N N . GLU A 1 126 ? 1.101 1.711 -11.827 1.00 97.88 126 GLU A N 1
ATOM 955 C CA . GLU A 1 126 ? 0.981 0.316 -11.350 1.00 97.88 126 GLU A CA 1
ATOM 956 C C . GLU A 1 126 ? 1.940 -0.005 -10.183 1.00 97.88 126 GLU A C 1
ATOM 958 O O . GLU A 1 126 ? 1.569 -0.763 -9.284 1.00 97.88 126 GLU A O 1
ATOM 963 N N . CYS A 1 127 ? 3.134 0.600 -10.138 1.00 97.56 127 CYS A N 1
ATOM 964 C CA . CYS A 1 127 ? 4.123 0.331 -9.089 1.00 97.56 127 CYS A CA 1
ATOM 965 C C . CYS A 1 127 ? 3.673 0.870 -7.723 1.00 97.56 127 CYS A C 1
ATOM 967 O O . CYS A 1 127 ? 3.740 0.148 -6.725 1.00 97.56 127 CYS A O 1
ATOM 969 N N . VAL A 1 128 ? 3.166 2.107 -7.656 1.00 98.25 128 VAL A N 1
ATOM 970 C CA . VAL A 1 128 ? 2.634 2.656 -6.396 1.00 98.25 128 VAL A CA 1
ATOM 971 C C . VAL A 1 128 ? 1.354 1.937 -5.965 1.00 98.25 128 VAL A C 1
ATOM 973 O O . VAL A 1 128 ? 1.191 1.653 -4.779 1.00 98.25 128 VAL A O 1
ATOM 976 N N . ARG A 1 129 ? 0.491 1.521 -6.906 1.00 98.50 129 ARG A N 1
ATOM 977 C CA . ARG A 1 129 ? -0.674 0.668 -6.597 1.00 98.50 129 ARG A CA 1
ATOM 978 C C . ARG A 1 129 ? -0.253 -0.650 -5.957 1.00 98.50 129 ARG A C 1
ATOM 980 O O . ARG A 1 129 ? -0.869 -1.070 -4.980 1.00 98.50 129 ARG A O 1
ATOM 987 N N . HIS A 1 130 ? 0.814 -1.279 -6.452 1.00 97.88 130 HIS A N 1
ATOM 988 C CA . HIS A 1 130 ? 1.345 -2.496 -5.843 1.00 97.88 130 HIS A CA 1
ATOM 989 C C . HIS A 1 130 ? 1.883 -2.243 -4.428 1.00 97.88 130 HIS A C 1
ATOM 991 O O . HIS A 1 130 ? 1.603 -3.022 -3.525 1.00 97.88 130 HIS A O 1
ATOM 997 N N . LYS A 1 131 ? 2.565 -1.117 -4.187 1.00 98.06 131 LYS A N 1
ATOM 998 C CA . LYS A 1 131 ? 3.021 -0.756 -2.833 1.00 98.06 131 LYS A CA 1
ATOM 999 C C . LYS A 1 131 ? 1.879 -0.481 -1.858 1.00 98.06 131 LYS A C 1
ATOM 1001 O O . LYS A 1 131 ? 1.979 -0.840 -0.686 1.00 98.06 131 LYS A O 1
ATOM 1006 N N . VAL A 1 132 ? 0.779 0.105 -2.328 1.00 98.50 132 VAL A N 1
ATOM 1007 C CA . VAL A 1 132 ? -0.441 0.240 -1.520 1.00 98.50 132 VAL A CA 1
ATOM 1008 C C . VAL A 1 132 ? -1.097 -1.123 -1.284 1.00 98.50 132 VAL A C 1
ATOM 1010 O O . VAL A 1 132 ? -1.546 -1.385 -0.170 1.00 98.50 132 VAL A O 1
ATOM 1013 N N . LEU A 1 133 ? -1.108 -2.020 -2.277 1.00 98.25 133 LEU A N 1
ATOM 1014 C CA . LEU A 1 133 ? -1.563 -3.404 -2.103 1.00 98.25 133 LEU A CA 1
ATOM 1015 C C . LEU A 1 133 ? -0.742 -4.135 -1.029 1.00 98.25 133 LEU A C 1
ATOM 1017 O O . LEU A 1 133 ? -1.341 -4.764 -0.156 1.00 98.25 133 LEU A O 1
ATOM 1021 N N . ASP A 1 134 ? 0.588 -4.015 -1.060 1.00 97.94 134 ASP A N 1
ATOM 1022 C CA . ASP A 1 134 ? 1.494 -4.591 -0.058 1.00 97.94 134 ASP A CA 1
ATOM 1023 C C . ASP A 1 134 ? 1.197 -4.036 1.340 1.00 97.94 134 ASP A C 1
ATOM 1025 O O . ASP A 1 134 ? 1.023 -4.800 2.286 1.00 97.94 134 ASP A O 1
ATOM 1029 N N . LEU A 1 135 ? 1.066 -2.709 1.469 1.00 98.31 135 LEU A N 1
ATOM 1030 C CA . LEU A 1 135 ? 0.714 -2.048 2.729 1.00 98.31 135 LEU A CA 1
ATOM 1031 C C . LEU A 1 135 ? -0.606 -2.586 3.298 1.00 98.31 135 LEU A C 1
ATOM 1033 O O . LEU A 1 135 ? -0.673 -2.920 4.479 1.00 98.31 135 LEU A O 1
ATOM 1037 N N . VAL A 1 136 ? -1.656 -2.677 2.475 1.00 98.12 136 VAL A N 1
ATOM 1038 C CA . VAL A 1 136 ? -2.963 -3.200 2.906 1.00 98.12 136 VAL A CA 1
ATOM 1039 C C . VAL A 1 136 ? -2.839 -4.653 3.375 1.00 98.12 136 VAL A C 1
ATOM 1041 O O . VAL A 1 136 ? -3.404 -5.001 4.412 1.00 98.12 136 VAL A O 1
ATOM 1044 N N . GLY A 1 137 ? -2.079 -5.482 2.654 1.00 97.38 137 GLY A N 1
ATOM 1045 C CA . GLY A 1 137 ? -1.817 -6.872 3.034 1.00 97.38 137 GLY A CA 1
ATOM 1046 C C . GLY A 1 137 ? -1.057 -7.000 4.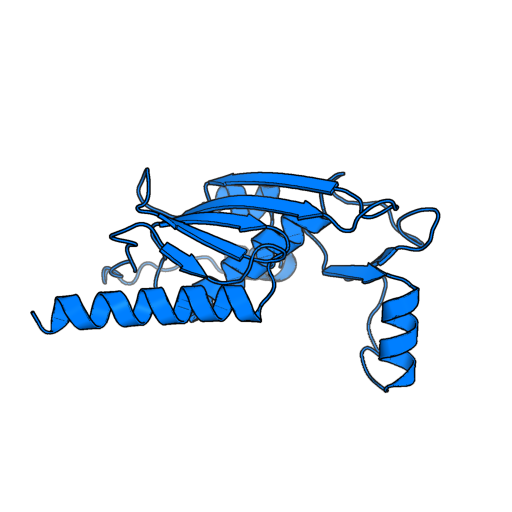356 1.00 97.38 137 GLY A C 1
ATOM 1047 O O . GLY A 1 137 ? -1.483 -7.737 5.242 1.00 97.38 137 GLY A O 1
ATOM 1048 N N . ASP A 1 138 ? 0.019 -6.236 4.529 1.00 98.00 138 ASP A N 1
ATOM 1049 C CA . ASP A 1 138 ? 0.841 -6.255 5.743 1.00 98.00 138 ASP A CA 1
ATOM 1050 C C . ASP A 1 138 ? 0.064 -5.766 6.974 1.00 98.00 138 ASP A C 1
ATOM 1052 O O . ASP A 1 138 ? 0.193 -6.329 8.061 1.00 98.00 138 ASP A O 1
ATOM 1056 N N . LEU A 1 139 ? -0.784 -4.742 6.823 1.00 97.56 139 LEU A N 1
ATOM 1057 C CA . LEU A 1 139 ? -1.660 -4.279 7.902 1.00 97.56 139 LEU A CA 1
ATOM 1058 C C . LEU A 1 139 ? -2.724 -5.322 8.266 1.00 97.56 139 LEU A C 1
ATOM 1060 O O . LEU A 1 139 ? -3.073 -5.448 9.441 1.00 97.56 139 LEU A O 1
ATOM 1064 N N . ALA A 1 140 ? -3.212 -6.096 7.291 1.00 95.69 140 ALA A N 1
ATOM 1065 C CA . ALA A 1 140 ? -4.179 -7.164 7.535 1.00 95.69 140 ALA A CA 1
ATOM 1066 C C . ALA A 1 140 ? -3.610 -8.292 8.417 1.00 95.69 140 ALA A C 1
ATOM 1068 O O . ALA A 1 140 ? -4.377 -8.959 9.114 1.00 95.69 140 ALA A O 1
ATOM 1069 N N . LEU A 1 141 ? -2.280 -8.454 8.485 1.00 94.94 141 LEU A N 1
ATOM 1070 C CA . LEU A 1 141 ? -1.623 -9.398 9.404 1.00 94.94 141 LEU A CA 1
ATOM 1071 C C . LEU A 1 141 ? -1.859 -9.067 10.886 1.00 94.94 141 LEU A C 1
ATOM 1073 O O . LEU A 1 141 ? -1.654 -9.923 11.743 1.00 94.94 141 LEU A O 1
ATOM 1077 N N . ALA A 1 142 ? -2.340 -7.861 11.209 1.00 94.44 142 ALA A N 1
ATOM 1078 C CA . ALA A 1 142 ? -2.789 -7.530 12.558 1.00 94.44 142 ALA A CA 1
ATOM 1079 C C . ALA A 1 142 ? -4.085 -8.266 12.968 1.00 94.44 142 ALA A C 1
ATOM 1081 O O . ALA A 1 142 ? -4.491 -8.195 14.129 1.00 94.44 142 ALA A O 1
ATOM 1082 N N . GLY A 1 143 ? -4.748 -8.956 12.030 1.00 93.69 143 GLY A N 1
ATOM 1083 C CA . GLY A 1 143 ? -5.904 -9.824 12.279 1.00 93.69 143 GLY A CA 1
ATOM 1084 C C . GLY A 1 143 ? -7.218 -9.090 12.553 1.00 93.69 143 GLY A C 1
ATOM 1085 O O . GLY A 1 143 ? -8.216 -9.722 12.887 1.00 93.69 143 GLY A O 1
ATOM 1086 N N . ARG A 1 144 ? -7.234 -7.758 12.439 1.00 94.69 144 ARG A N 1
ATOM 1087 C CA . ARG A 1 144 ? -8.391 -6.892 12.706 1.00 94.69 144 ARG A CA 1
ATOM 1088 C C . ARG A 1 144 ? -8.419 -5.734 11.699 1.00 94.69 144 ARG A C 1
ATOM 1090 O O . ARG A 1 144 ? -7.347 -5.286 11.289 1.00 94.69 144 ARG A O 1
ATOM 1097 N N . PRO A 1 145 ? -9.600 -5.203 11.329 1.00 95.12 145 PRO A N 1
ATOM 1098 C CA . PRO A 1 145 ? -9.694 -4.030 10.464 1.00 95.12 145 PRO A CA 1
ATOM 1099 C C . PRO A 1 145 ? -8.937 -2.840 11.058 1.00 95.12 145 PRO A C 1
ATOM 1101 O O . PRO A 1 145 ? -9.098 -2.530 12.236 1.00 95.12 145 PRO A O 1
ATOM 1104 N N . VAL A 1 146 ? -8.130 -2.156 10.250 1.00 97.12 146 VAL A N 1
ATOM 1105 C CA . VAL A 1 146 ? -7.395 -0.958 10.676 1.00 97.12 146 VAL A CA 1
ATOM 1106 C C . VAL A 1 146 ? -8.182 0.289 10.297 1.00 97.12 146 VAL A C 1
ATOM 1108 O O . VAL A 1 146 ? -8.566 0.467 9.142 1.00 97.12 146 VAL A O 1
ATOM 1111 N N . HIS A 1 147 ? -8.408 1.168 11.270 1.00 97.56 147 HIS A N 1
ATOM 1112 C CA . HIS A 1 147 ? -9.014 2.478 11.074 1.00 97.56 147 HIS A CA 1
ATOM 1113 C C . HIS A 1 147 ? -7.958 3.560 11.305 1.00 97.56 147 HIS A C 1
ATOM 1115 O O . HIS A 1 147 ? -7.613 3.877 12.447 1.00 97.56 147 HIS A O 1
ATOM 1121 N N . ALA A 1 148 ? -7.432 4.110 10.213 1.00 98.19 148 ALA A N 1
ATOM 1122 C CA . ALA A 1 148 ? -6.380 5.118 10.243 1.00 98.19 148 ALA A CA 1
ATOM 1123 C C . ALA A 1 148 ? -6.319 5.914 8.932 1.00 98.19 148 ALA A C 1
ATOM 1125 O O . ALA A 1 148 ? -6.801 5.476 7.883 1.00 98.19 148 ALA A O 1
ATOM 1126 N N . HIS A 1 149 ? -5.668 7.071 8.990 1.00 98.56 149 HIS A N 1
ATOM 1127 C CA . HIS A 1 149 ? -5.133 7.736 7.811 1.00 98.56 149 HIS A CA 1
ATOM 1128 C C . HIS A 1 149 ? -3.619 7.527 7.767 1.00 98.56 149 HIS A C 1
ATOM 1130 O O . HIS A 1 149 ? -2.913 7.904 8.705 1.00 98.56 149 HIS A O 1
ATOM 1136 N N . VAL A 1 150 ? -3.146 6.887 6.700 1.00 98.44 150 VAL A N 1
ATOM 1137 C CA . VAL A 1 150 ? -1.751 6.495 6.509 1.00 98.44 150 VAL A CA 1
ATOM 1138 C C . VAL A 1 150 ? -1.145 7.312 5.380 1.00 98.44 150 VAL A C 1
ATOM 1140 O O . VAL A 1 150 ? -1.681 7.334 4.276 1.00 98.44 150 VAL A O 1
ATOM 1143 N N . ARG A 1 151 ? 0.000 7.935 5.644 1.00 98.50 151 ARG A N 1
ATOM 1144 C CA . ARG A 1 151 ? 0.870 8.520 4.625 1.00 98.50 151 ARG A CA 1
ATOM 1145 C C . ARG A 1 151 ? 2.167 7.743 4.587 1.00 98.50 151 ARG A C 1
ATOM 1147 O O . ARG A 1 151 ? 2.782 7.551 5.631 1.00 98.50 151 ARG A O 1
ATOM 1154 N N . ALA A 1 152 ? 2.586 7.290 3.420 1.00 97.81 152 ALA A N 1
ATOM 1155 C CA . ALA A 1 152 ? 3.808 6.519 3.265 1.00 97.81 152 ALA A CA 1
ATOM 1156 C C . ALA A 1 152 ? 4.682 7.131 2.176 1.00 97.81 152 ALA A C 1
ATOM 1158 O O . ALA A 1 152 ? 4.181 7.526 1.127 1.00 97.81 152 ALA A O 1
ATOM 1159 N N . SER A 1 153 ? 5.990 7.172 2.414 1.00 97.00 153 SER A N 1
ATOM 1160 C CA . SER A 1 153 ? 6.975 7.534 1.399 1.00 97.00 153 SER A CA 1
ATOM 1161 C C . SER A 1 153 ? 8.051 6.464 1.341 1.00 97.00 153 SER A C 1
ATOM 1163 O O . SER A 1 153 ? 8.649 6.125 2.369 1.00 97.00 153 SER A O 1
ATOM 1165 N N . ARG A 1 154 ? 8.250 5.897 0.144 1.00 92.31 154 ARG A N 1
ATOM 1166 C CA . ARG A 1 154 ? 9.249 4.848 -0.141 1.00 92.31 154 ARG A CA 1
ATOM 1167 C C . ARG A 1 154 ? 9.268 3.718 0.905 1.00 92.31 154 ARG A C 1
ATOM 1169 O O . ARG A 1 154 ? 10.333 3.219 1.275 1.00 92.31 154 ARG A O 1
ATOM 1176 N N . SER A 1 155 ? 8.109 3.344 1.448 1.00 89.75 155 SER A N 1
ATOM 1177 C CA . SER A 1 155 ? 8.017 2.343 2.512 1.00 89.75 155 SER A CA 1
ATOM 1178 C C . SER A 1 155 ? 8.135 0.908 1.977 1.00 89.75 155 SER A C 1
ATOM 1180 O O . SER A 1 155 ? 7.918 0.622 0.800 1.00 89.75 155 SER A O 1
ATOM 1182 N N . GLY A 1 156 ? 8.460 -0.035 2.857 1.00 91.75 156 GLY A N 1
ATOM 1183 C CA . GLY A 1 156 ? 8.454 -1.464 2.538 1.00 91.75 156 GLY A CA 1
ATOM 1184 C C . GLY A 1 156 ? 7.940 -2.296 3.706 1.00 91.75 156 GLY A C 1
ATOM 1185 O O . GLY A 1 156 ? 7.643 -1.752 4.773 1.00 91.75 156 GLY A O 1
ATOM 1186 N N . HIS A 1 157 ? 7.903 -3.619 3.533 1.00 96.50 157 HIS A N 1
ATOM 1187 C CA . HIS A 1 157 ? 7.310 -4.559 4.494 1.00 96.50 157 HIS A CA 1
ATOM 1188 C C . HIS A 1 157 ? 7.786 -4.368 5.941 1.00 96.50 157 HIS A C 1
ATOM 1190 O O . HIS A 1 157 ? 6.993 -4.458 6.873 1.00 96.50 157 HIS A O 1
ATOM 1196 N N . ARG A 1 158 ? 9.064 -4.021 6.155 1.00 96.88 158 ARG A N 1
ATOM 1197 C CA . ARG A 1 158 ? 9.602 -3.742 7.498 1.00 96.88 158 ARG A CA 1
ATOM 1198 C C . ARG A 1 158 ? 8.863 -2.596 8.201 1.00 96.88 158 ARG A C 1
ATOM 1200 O O . ARG A 1 158 ? 8.538 -2.715 9.379 1.00 96.88 158 ARG A O 1
ATOM 1207 N N . LEU A 1 159 ? 8.614 -1.489 7.498 1.00 97.62 159 LEU A N 1
ATOM 1208 C CA . LEU A 1 159 ? 7.895 -0.344 8.064 1.00 97.62 159 LEU A CA 1
ATOM 1209 C C . LEU A 1 159 ? 6.403 -0.646 8.204 1.00 97.62 159 LEU A C 1
ATOM 1211 O O . LEU A 1 159 ? 5.817 -0.307 9.230 1.00 97.62 159 LEU A O 1
ATOM 1215 N N . ASN A 1 160 ? 5.809 -1.340 7.231 1.00 98.19 160 ASN A N 1
ATOM 1216 C CA . ASN A 1 160 ? 4.407 -1.754 7.292 1.00 98.19 160 ASN A CA 1
ATOM 1217 C C . ASN A 1 160 ? 4.146 -2.650 8.522 1.00 98.19 160 ASN A C 1
ATOM 1219 O O . ASN A 1 160 ? 3.222 -2.402 9.298 1.00 98.19 160 ASN A O 1
ATOM 1223 N N . ALA A 1 161 ? 5.019 -3.632 8.770 1.00 97.12 161 ALA A N 1
ATOM 1224 C CA . ALA A 1 161 ? 4.957 -4.497 9.946 1.00 97.12 161 ALA A CA 1
ATOM 1225 C C . ALA A 1 161 ? 5.150 -3.717 11.259 1.00 97.12 161 ALA A C 1
ATOM 1227 O O . ALA A 1 161 ? 4.459 -3.982 12.244 1.00 97.12 161 ALA A O 1
ATOM 1228 N N . ALA A 1 162 ? 6.045 -2.721 11.283 1.00 96.88 162 ALA A N 1
ATOM 1229 C CA . ALA A 1 162 ? 6.227 -1.852 12.447 1.00 96.88 162 ALA A CA 1
ATOM 1230 C C . ALA A 1 162 ? 4.960 -1.035 12.765 1.00 96.88 162 ALA A C 1
ATOM 1232 O O . ALA A 1 162 ? 4.604 -0.881 13.937 1.00 96.88 162 ALA A O 1
ATOM 1233 N N . VAL A 1 163 ? 4.246 -0.560 11.737 1.00 97.50 163 VAL A N 1
ATOM 1234 C CA . VAL A 1 163 ? 2.939 0.097 11.893 1.00 97.50 163 VAL A CA 1
ATOM 1235 C C . VAL A 1 163 ? 1.916 -0.867 12.493 1.00 97.50 163 VAL A C 1
ATOM 1237 O O . VAL A 1 163 ? 1.293 -0.533 13.503 1.00 97.50 163 VAL A O 1
ATOM 1240 N N . ALA A 1 164 ? 1.774 -2.068 11.921 1.00 96.81 164 ALA A N 1
ATOM 1241 C CA . ALA A 1 164 ? 0.842 -3.086 12.409 1.00 96.81 164 ALA A CA 1
ATOM 1242 C C . ALA A 1 164 ? 1.106 -3.441 13.886 1.00 96.81 164 ALA A C 1
ATOM 1244 O O . ALA A 1 164 ? 0.190 -3.435 14.713 1.00 96.81 164 ALA A O 1
ATOM 1245 N N . ALA A 1 165 ? 2.374 -3.657 14.249 1.00 95.38 165 ALA A N 1
ATOM 1246 C CA . ALA A 1 165 ? 2.782 -3.945 15.621 1.00 95.38 165 ALA A CA 1
ATOM 1247 C C . ALA A 1 165 ? 2.453 -2.794 16.588 1.00 95.38 165 ALA A C 1
ATOM 1249 O O . ALA A 1 165 ? 1.980 -3.027 17.705 1.00 95.38 165 ALA A O 1
ATOM 1250 N N . ARG A 1 166 ? 2.661 -1.540 16.166 1.00 95.75 166 ARG A N 1
ATOM 1251 C CA . ARG A 1 166 ? 2.361 -0.362 16.990 1.00 95.75 166 ARG A CA 1
ATOM 1252 C C . ARG A 1 166 ? 0.861 -0.160 17.202 1.00 95.75 166 ARG A C 1
ATOM 1254 O O . ARG A 1 166 ? 0.459 0.149 18.323 1.00 95.75 166 ARG A O 1
ATOM 1261 N N . LEU A 1 167 ? 0.040 -0.388 16.176 1.00 95.25 167 LEU A N 1
ATOM 1262 C CA . LEU A 1 167 ? -1.424 -0.358 16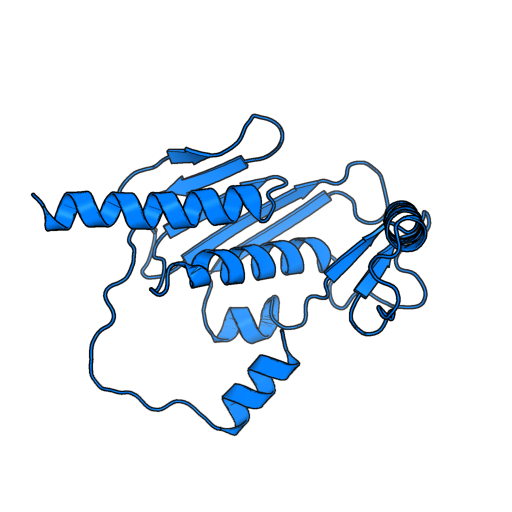.294 1.00 95.25 167 LEU A CA 1
ATOM 1263 C C . LEU A 1 167 ? -1.929 -1.401 17.305 1.00 95.25 167 LEU A C 1
ATOM 1265 O O . LEU A 1 167 ? -2.743 -1.081 18.173 1.00 95.25 167 LEU A O 1
ATOM 1269 N N . LEU A 1 168 ? -1.393 -2.624 17.252 1.00 93.56 168 LEU A N 1
ATOM 1270 C CA . LEU A 1 168 ? -1.712 -3.685 18.214 1.00 93.56 168 LEU A CA 1
ATOM 1271 C C . LEU A 1 168 ? -1.308 -3.315 19.649 1.00 93.56 168 LEU A C 1
ATOM 1273 O O . LEU A 1 168 ? -2.067 -3.545 20.594 1.00 93.56 168 LEU A O 1
ATOM 1277 N N . ALA A 1 169 ? -0.124 -2.726 19.826 1.00 91.06 169 ALA A N 1
ATOM 1278 C CA . ALA A 1 169 ? 0.363 -2.308 21.138 1.00 91.06 169 ALA A CA 1
ATOM 1279 C C . ALA A 1 169 ? -0.480 -1.174 21.753 1.00 91.06 169 ALA A C 1
ATOM 1281 O O . ALA A 1 169 ? -0.703 -1.177 22.965 1.00 91.06 169 ALA A O 1
ATOM 1282 N N . GLY A 1 170 ? -0.967 -0.231 20.937 1.00 84.69 170 GLY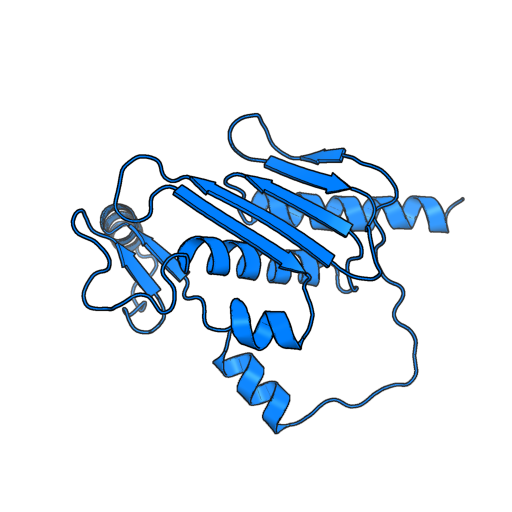 A N 1
ATOM 1283 C CA . GLY A 1 170 ? -1.827 0.868 21.390 1.00 84.69 170 GLY A CA 1
ATOM 1284 C C . GLY A 1 170 ? -3.154 0.386 21.985 1.00 84.69 170 GLY A C 1
ATOM 1285 O O . GLY A 1 170 ? -3.577 0.870 23.031 1.00 84.69 170 GLY A O 1
ATOM 1286 N N . GLN A 1 171 ? -3.763 -0.641 21.391 1.00 75.81 171 GLN A N 1
ATOM 1287 C CA . GLN A 1 171 ? -5.033 -1.201 21.869 1.00 75.81 171 GLN A CA 1
ATOM 1288 C C . GLN A 1 171 ? -4.913 -1.925 23.215 1.00 75.81 171 GLN A C 1
ATOM 1290 O O . GLN A 1 171 ? -5.786 -1.785 24.069 1.00 75.81 171 GLN A O 1
ATOM 1295 N N . ARG A 1 172 ? -3.807 -2.642 23.460 1.00 69.88 172 ARG A N 1
ATOM 1296 C CA . ARG A 1 172 ? -3.577 -3.314 24.754 1.00 69.88 172 ARG A CA 1
ATOM 1297 C C . ARG A 1 172 ? -3.571 -2.334 25.926 1.00 69.88 172 ARG A C 1
ATOM 1299 O O . ARG A 1 172 ? -4.083 -2.658 26.987 1.00 69.88 172 ARG A O 1
ATOM 1306 N N . ARG A 1 173 ? -3.041 -1.124 25.724 1.00 67.38 173 ARG A N 1
ATOM 1307 C CA . ARG A 1 173 ? -3.017 -0.084 26.764 1.00 67.38 173 ARG A CA 1
ATOM 1308 C C . ARG A 1 173 ? -4.413 0.412 27.135 1.00 67.38 173 ARG A C 1
ATOM 1310 O O . ARG A 1 173 ? -4.610 0.773 28.282 1.00 67.38 173 ARG A O 1
ATOM 1317 N N . ARG A 1 174 ? -5.362 0.405 26.193 1.00 60.94 174 ARG A N 1
ATOM 1318 C CA . ARG A 1 174 ? -6.763 0.770 26.451 1.00 60.94 174 ARG A CA 1
ATOM 1319 C C . ARG A 1 174 ? -7.547 -0.333 27.150 1.00 60.94 174 ARG A C 1
ATOM 1321 O O . ARG A 1 174 ? -8.407 -0.023 27.950 1.00 60.94 174 ARG A O 1
ATOM 1328 N N . ALA A 1 175 ? -7.256 -1.601 26.863 1.00 61.25 175 ALA A N 1
ATOM 1329 C CA . ALA A 1 175 ? -7.920 -2.719 27.537 1.00 61.25 175 ALA A CA 1
ATOM 1330 C C . ALA A 1 175 ? -7.461 -2.903 29.000 1.00 61.25 175 ALA A C 1
ATOM 1332 O O . ALA A 1 175 ? -8.152 -3.546 29.782 1.00 61.25 175 ALA A O 1
ATOM 1333 N N . SER A 1 176 ? -6.285 -2.376 29.358 1.00 55.84 176 SER A N 1
ATOM 1334 C CA . SER A 1 176 ? -5.715 -2.432 30.713 1.00 55.84 176 SER A CA 1
ATOM 1335 C C . SER A 1 176 ? -5.916 -1.158 31.548 1.00 55.84 176 SER A C 1
ATOM 1337 O O . SER A 1 176 ? -5.412 -1.119 32.670 1.00 55.84 176 SER A O 1
ATOM 1339 N N . ALA A 1 177 ? -6.579 -0.130 31.009 1.00 49.72 177 ALA A N 1
ATOM 1340 C CA . ALA A 1 177 ? -6.829 1.159 31.663 1.00 49.72 177 ALA A CA 1
ATOM 1341 C C . ALA A 1 177 ? -8.321 1.330 31.961 1.00 49.72 177 ALA A C 1
ATOM 1343 O O . ALA A 1 177 ? -8.630 1.898 33.030 1.00 49.72 177 ALA A O 1
#

Radius of gyration: 17.72 Å; chains: 1; bounding box: 46×31×54 Å

Secondary structure (DSSP, 8-state):
-HHHHHHHHHH-----S-----EE--S-EEEE-SSSEEEEE--SSSSEEEEEEEE--SSSS-EEEEEEEE-HHHIIIIITTPPEEEEHHHHHHHHHTT-STT--TTTEEEE-SSSBSSS--SSTTHHHHHHHHHHHHHHHTTSS-EEEEEEEES--HHHHHHHHHHHHHHHHHHHT-